Protein AF-A0A415CZ76-F1 (afdb_monomer_lite)

pLDDT: mean 79.86, std 13.79, range [45.12, 97.56]

Foldseek 3Di:
DDPDDDDDDDDDDDDPVVVVVLVVVCVVVVDDSVVSVVCCVPPPDDDQDPDPVRVVVVVVVVVVVVVVVVVVVCVVVVPPCVPCVVPCVVPDDDPVVVVVVVVVVVVVVVVVD

InterPro domains:
  IPR053842 Mobilization protein NikA-like [PF21983] (4-58)

Radius of gyration: 23.42 Å; chains: 1; bounding box: 46×44×60 Å

Secondary structure (DSSP, 8-state):
------PPP------HHHHHHHHHHHHHHT--HHHHHHHHHHSSPP---S-HHHHHHHHHHHHHHHHHHHHHHHHHHSS-HHHHHHHHTTTSPPHHHHHHHHHHHHHHHHHH-

Structure (mmCIF, N/CA/C/O backbone):
data_AF-A0A415CZ76-F1
#
_entry.id   AF-A0A415CZ76-F1
#
loop_
_atom_site.group_PDB
_atom_site.id
_atom_site.type_symbol
_atom_site.label_atom_id
_atom_site.label_alt_id
_atom_site.label_comp_id
_atom_site.label_asym_id
_atom_site.label_entity_id
_atom_site.label_seq_id
_atom_site.pdbx_PDB_ins_code
_atom_site.Cartn_x
_atom_site.Cartn_y
_atom_site.Cartn_z
_atom_site.occupancy
_atom_site.B_iso_or_equiv
_atom_site.auth_seq_id
_atom_site.auth_comp_id
_atom_site.auth_asym_id
_atom_site.auth_atom_id
_atom_site.pdbx_PDB_model_num
ATOM 1 N N . MET A 1 1 ? 15.367 -26.843 20.128 1.00 50.47 1 MET A N 1
ATOM 2 C CA . MET A 1 1 ? 15.100 -25.398 19.946 1.00 50.47 1 MET A CA 1
ATOM 3 C C . MET A 1 1 ? 14.321 -25.228 18.649 1.00 50.47 1 MET A C 1
ATOM 5 O O . MET A 1 1 ? 14.883 -25.470 17.591 1.00 50.47 1 MET A O 1
ATOM 9 N N . SER A 1 2 ? 13.020 -24.932 18.694 1.00 65.94 2 SER A N 1
ATOM 10 C CA . SER A 1 2 ? 12.238 -24.734 17.465 1.00 65.94 2 SER A CA 1
ATOM 11 C C . SER A 1 2 ? 12.610 -23.393 16.823 1.00 65.94 2 SER A C 1
ATOM 13 O O . SER A 1 2 ? 12.460 -22.364 17.484 1.00 65.94 2 SER A O 1
ATOM 15 N N . ASN A 1 3 ? 13.031 -23.391 15.554 1.00 66.38 3 ASN A N 1
ATOM 16 C CA . ASN A 1 3 ? 13.295 -22.202 14.721 1.00 66.38 3 ASN A CA 1
ATOM 17 C C . ASN A 1 3 ? 12.002 -21.429 14.376 1.00 66.38 3 ASN A C 1
ATOM 19 O O . ASN A 1 3 ? 11.665 -21.187 13.215 1.00 66.38 3 ASN A O 1
ATOM 23 N N . ARG A 1 4 ? 11.221 -21.063 15.395 1.00 73.62 4 ARG A N 1
ATOM 24 C CA . ARG A 1 4 ? 9.963 -20.341 15.227 1.00 73.62 4 ARG A CA 1
ATOM 25 C C . ARG A 1 4 ? 10.278 -18.855 15.097 1.00 73.62 4 ARG A C 1
ATOM 27 O O . ARG A 1 4 ? 10.575 -18.186 16.084 1.00 73.62 4 ARG A O 1
ATOM 34 N N . HIS A 1 5 ? 10.224 -18.354 13.869 1.00 76.69 5 HIS A N 1
ATOM 35 C CA . HIS A 1 5 ? 10.387 -16.935 13.583 1.00 76.69 5 HIS A CA 1
ATOM 36 C C . HIS A 1 5 ? 9.244 -16.159 14.250 1.00 76.69 5 HIS A C 1
ATOM 38 O O . HIS A 1 5 ? 8.065 -16.428 14.006 1.00 76.69 5 HIS A O 1
ATOM 44 N N . LYS A 1 6 ? 9.586 -15.235 15.154 1.00 79.06 6 LYS A N 1
ATOM 45 C CA . LYS A 1 6 ? 8.606 -14.388 15.842 1.00 79.06 6 LYS A CA 1
ATOM 46 C C . LYS A 1 6 ? 8.276 -13.193 14.952 1.00 79.06 6 LYS A C 1
ATOM 48 O O . LYS A 1 6 ? 9.078 -12.271 14.833 1.00 79.06 6 LYS A O 1
ATOM 53 N N . ASN A 1 7 ? 7.089 -13.202 14.356 1.00 83.88 7 ASN A N 1
ATOM 54 C CA . ASN A 1 7 ? 6.583 -12.048 13.617 1.00 83.88 7 ASN A CA 1
ATOM 55 C C . ASN A 1 7 ? 6.158 -10.939 14.591 1.00 83.88 7 ASN A C 1
ATOM 57 O O . ASN A 1 7 ? 5.629 -11.219 15.669 1.00 83.88 7 ASN A O 1
ATOM 61 N N . LYS A 1 8 ? 6.393 -9.678 14.214 1.00 87.81 8 LYS A N 1
ATOM 62 C CA . LYS A 1 8 ? 5.960 -8.507 14.990 1.00 87.81 8 LYS A CA 1
ATOM 63 C C . LYS A 1 8 ? 4.466 -8.242 14.774 1.00 87.81 8 LYS A C 1
ATOM 65 O O . LYS A 1 8 ? 3.961 -8.426 13.670 1.00 87.81 8 LYS A O 1
ATOM 70 N N . THR A 1 9 ? 3.786 -7.757 15.811 1.00 89.12 9 THR A N 1
ATOM 71 C CA . THR A 1 9 ? 2.380 -7.330 15.741 1.00 89.12 9 THR A CA 1
ATOM 72 C C . THR A 1 9 ? 2.294 -5.836 15.449 1.00 89.12 9 THR A C 1
ATOM 74 O O . THR A 1 9 ? 2.977 -5.041 16.092 1.00 89.12 9 THR A O 1
ATOM 77 N N . ILE A 1 10 ? 1.418 -5.454 14.518 1.00 87.56 10 ILE A N 1
ATOM 78 C CA . ILE A 1 10 ? 1.043 -4.061 14.247 1.00 87.56 10 ILE A CA 1
ATOM 79 C C . ILE A 1 10 ? -0.401 -3.876 14.716 1.00 87.56 10 ILE A C 1
ATOM 81 O O . ILE A 1 10 ? -1.258 -4.710 14.427 1.00 87.56 10 ILE A O 1
ATOM 85 N N . SER A 1 11 ? -0.668 -2.804 15.460 1.00 90.44 11 SER A N 1
ATOM 86 C CA . SER A 1 11 ? -2.003 -2.487 15.975 1.00 90.44 11 SER A CA 1
ATOM 87 C C . SER A 1 11 ? -2.324 -1.016 15.744 1.00 90.44 11 SER A C 1
ATOM 89 O O . SER A 1 11 ? -1.441 -0.166 15.846 1.00 90.44 11 SER A O 1
ATOM 91 N N . PHE A 1 12 ? -3.585 -0.730 15.433 1.00 89.94 12 PHE A N 1
ATOM 92 C CA . PHE A 1 12 ? -4.085 0.616 15.168 1.00 89.94 12 PHE A CA 1
ATOM 93 C C . PHE A 1 12 ? -5.201 0.948 16.155 1.00 89.94 12 PHE A C 1
ATOM 95 O O . PHE A 1 12 ? -5.992 0.075 16.520 1.00 89.94 12 PHE A O 1
ATOM 102 N N . ARG A 1 13 ? -5.278 2.214 16.571 1.00 95.56 13 ARG A N 1
ATOM 103 C CA . ARG A 1 13 ? -6.443 2.753 17.278 1.00 95.56 13 ARG A CA 1
ATOM 104 C C . ARG A 1 13 ? -7.360 3.371 16.237 1.00 95.56 13 ARG A C 1
ATOM 106 O O . ARG A 1 13 ? -6.894 4.178 15.443 1.00 95.56 13 ARG A O 1
ATOM 113 N N . ILE A 1 14 ? -8.623 2.972 16.247 1.00 95.44 14 ILE A N 1
ATOM 114 C CA . ILE A 1 14 ? -9.627 3.438 15.294 1.00 95.44 14 ILE A CA 1
ATOM 115 C C . ILE A 1 14 ? -10.904 3.808 16.037 1.00 95.44 14 ILE A C 1
ATOM 117 O O . ILE A 1 14 ? -11.223 3.237 17.083 1.00 95.44 14 ILE A O 1
ATOM 121 N N . THR A 1 15 ? -11.624 4.765 15.481 1.00 97.56 15 THR A N 1
ATOM 122 C CA . THR A 1 15 ? -12.979 5.135 15.876 1.00 97.56 15 THR A CA 1
ATOM 123 C C . THR A 1 15 ? -13.988 4.085 15.405 1.00 97.56 15 THR A C 1
ATOM 125 O O . THR A 1 15 ? -13.709 3.255 14.536 1.00 97.56 15 THR A O 1
ATOM 128 N N . GLU A 1 16 ? -15.203 4.138 15.947 1.00 96.75 16 GLU A N 1
ATOM 129 C CA . GLU A 1 16 ? -16.277 3.221 15.551 1.00 96.75 16 GLU A CA 1
ATOM 130 C C . GLU A 1 16 ? -16.696 3.402 14.080 1.00 96.75 16 GLU A C 1
ATOM 132 O O . GLU A 1 16 ? -17.007 2.435 13.387 1.00 96.75 16 GLU A O 1
ATOM 137 N N . ALA A 1 17 ? -16.654 4.635 13.565 1.00 95.94 17 ALA A N 1
ATOM 138 C CA . ALA A 1 17 ? -16.954 4.915 12.163 1.00 95.94 17 ALA A CA 1
ATOM 139 C C . ALA A 1 17 ? -15.916 4.281 11.220 1.00 95.94 17 ALA A C 1
ATOM 141 O O . ALA A 1 17 ? -16.281 3.604 10.257 1.00 95.94 17 ALA A O 1
ATOM 142 N N . GLU A 1 18 ? -14.626 4.442 11.525 1.00 93.75 18 GLU A N 1
ATOM 143 C CA . GLU A 1 18 ? -13.533 3.811 10.772 1.00 93.75 18 GLU A CA 1
ATOM 144 C C . GLU A 1 18 ? -13.627 2.287 10.836 1.00 93.75 18 GLU A C 1
ATOM 146 O O . GLU A 1 18 ? -13.448 1.609 9.821 1.00 93.75 18 GLU A O 1
ATOM 151 N N . ARG A 1 19 ? -13.976 1.737 12.005 1.00 95.12 19 ARG A N 1
ATOM 152 C CA . ARG A 1 19 ? -14.191 0.299 12.173 1.00 95.12 19 ARG A CA 1
ATOM 153 C C . ARG A 1 19 ? -15.262 -0.228 11.223 1.00 95.12 19 ARG A C 1
ATOM 155 O O . ARG A 1 19 ? -14.992 -1.190 10.504 1.00 95.12 19 ARG A O 1
ATOM 162 N N . LYS A 1 20 ? -16.432 0.413 11.176 1.00 95.50 20 LYS A N 1
ATOM 163 C CA . LYS A 1 20 ? -17.532 0.016 10.279 1.00 95.50 20 LYS A CA 1
ATOM 164 C C . LYS A 1 20 ? -17.111 0.042 8.811 1.00 95.50 20 LYS A C 1
ATOM 166 O O . LYS A 1 20 ? -17.408 -0.893 8.071 1.00 95.50 20 LYS A O 1
ATOM 171 N N . GLN A 1 21 ? -16.374 1.071 8.391 1.00 93.38 21 GLN A N 1
ATOM 172 C CA . GLN A 1 21 ? -15.860 1.159 7.021 1.00 93.38 21 GLN A CA 1
ATOM 173 C C . GLN A 1 21 ? -14.857 0.043 6.699 1.00 93.38 21 GLN A C 1
ATOM 175 O O . GLN A 1 21 ? -14.910 -0.545 5.618 1.00 93.38 21 GLN A O 1
ATOM 180 N N . ILE A 1 22 ? -13.946 -0.267 7.625 1.00 93.00 22 ILE A N 1
ATOM 181 C CA . ILE A 1 22 ? -12.971 -1.351 7.461 1.00 93.00 22 ILE A CA 1
ATOM 182 C C . ILE A 1 22 ? -13.683 -2.705 7.361 1.00 93.00 22 ILE A C 1
ATOM 184 O O . ILE A 1 22 ? -13.355 -3.500 6.484 1.00 93.00 22 ILE A O 1
ATOM 188 N N . GLU A 1 23 ? -14.666 -2.969 8.223 1.00 93.31 23 GLU A N 1
ATOM 189 C CA . GLU A 1 23 ? -15.427 -4.225 8.214 1.00 93.31 23 GLU A CA 1
ATOM 190 C C . GLU A 1 23 ? -16.231 -4.403 6.918 1.00 93.31 23 GLU A C 1
ATOM 192 O O . GLU A 1 23 ? -16.188 -5.485 6.329 1.00 93.31 23 GLU A O 1
ATOM 197 N N . ALA A 1 24 ? -16.856 -3.338 6.405 1.00 93.94 24 ALA A N 1
ATOM 198 C CA . ALA A 1 24 ? -17.533 -3.364 5.107 1.00 93.94 24 ALA A CA 1
ATOM 199 C C . ALA A 1 24 ? -16.569 -3.685 3.951 1.00 93.94 24 ALA A C 1
ATOM 201 O O . ALA A 1 24 ? -16.895 -4.482 3.071 1.00 93.94 24 ALA A O 1
ATOM 202 N N . ARG A 1 25 ? -15.358 -3.116 3.968 1.00 91.50 25 ARG A N 1
ATOM 203 C CA . ARG A 1 25 ? -14.337 -3.393 2.946 1.00 91.50 25 ARG A CA 1
ATOM 204 C C . ARG A 1 25 ? -13.789 -4.816 3.021 1.00 91.50 25 ARG A C 1
ATOM 206 O O . ARG A 1 25 ? -13.610 -5.442 1.981 1.00 91.50 25 ARG A O 1
ATOM 213 N N . ILE A 1 26 ? -13.562 -5.343 4.227 1.00 93.75 26 ILE A N 1
ATOM 214 C CA . ILE A 1 26 ? -13.159 -6.745 4.416 1.00 93.75 26 ILE A CA 1
ATOM 215 C C . ILE A 1 26 ? -14.227 -7.667 3.823 1.00 93.75 26 ILE A C 1
ATOM 217 O O . ILE A 1 26 ? -13.891 -8.555 3.042 1.00 93.75 26 ILE A O 1
ATOM 221 N N . LEU A 1 27 ? -15.502 -7.419 4.136 1.00 92.19 27 LEU A N 1
ATOM 222 C CA . LEU A 1 27 ? -16.615 -8.208 3.614 1.00 92.19 27 LEU A CA 1
ATOM 223 C C . LEU A 1 27 ? -16.682 -8.152 2.081 1.00 92.19 27 LEU A C 1
ATOM 225 O O . LEU A 1 27 ? -16.729 -9.197 1.439 1.00 92.19 27 LEU A O 1
ATOM 229 N N . ALA A 1 28 ? -16.601 -6.955 1.495 1.00 92.00 28 ALA A N 1
ATOM 230 C CA . ALA A 1 28 ? -16.615 -6.774 0.043 1.00 92.00 28 ALA A CA 1
ATOM 231 C C . ALA A 1 28 ? -15.423 -7.448 -0.662 1.00 92.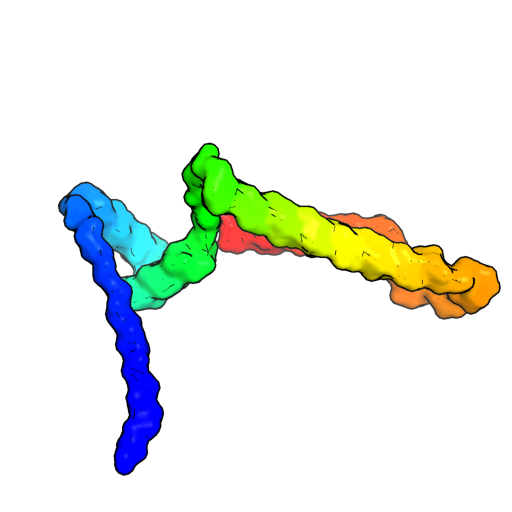00 28 ALA A C 1
ATOM 233 O O . ALA A 1 28 ? -15.564 -7.936 -1.778 1.00 92.00 28 ALA A O 1
ATOM 234 N N . SER A 1 29 ? -14.256 -7.502 -0.011 1.00 90.62 29 SER A N 1
ATOM 235 C CA . SER A 1 29 ? -13.055 -8.135 -0.572 1.00 90.62 29 SER A CA 1
ATOM 236 C C . SER A 1 29 ? -13.111 -9.667 -0.617 1.00 90.62 29 SER A C 1
ATOM 238 O O . SER A 1 29 ? -12.295 -10.279 -1.302 1.00 90.62 29 SER A O 1
ATOM 240 N N . GLY A 1 30 ? -13.997 -10.298 0.165 1.00 92.38 30 GLY A N 1
ATOM 241 C CA . GLY A 1 30 ? -14.040 -11.757 0.325 1.00 92.38 30 GLY A CA 1
ATOM 242 C C . GLY A 1 30 ? -12.803 -12.368 1.004 1.00 92.38 30 GLY A C 1
ATOM 243 O O . GLY A 1 30 ? -12.643 -13.587 1.015 1.00 92.38 30 GLY A O 1
ATOM 244 N N . MET A 1 31 ? -11.907 -11.551 1.565 1.00 93.50 31 MET A N 1
ATOM 245 C CA . MET A 1 31 ? -10.664 -12.007 2.186 1.00 93.50 31 MET A CA 1
ATOM 246 C C . MET A 1 31 ? -10.812 -12.281 3.679 1.00 93.50 31 MET A C 1
ATOM 248 O O . MET A 1 31 ? -11.599 -11.651 4.387 1.00 93.50 31 MET A O 1
ATOM 252 N N . MET A 1 32 ? -9.939 -13.144 4.206 1.00 94.50 32 MET A N 1
ATOM 253 C CA . MET A 1 32 ? -9.732 -13.212 5.649 1.00 94.50 32 MET A CA 1
ATOM 254 C C . MET A 1 32 ? -9.207 -11.868 6.164 1.00 94.50 32 MET A C 1
ATOM 256 O O . MET A 1 32 ? -8.303 -11.272 5.580 1.00 94.50 32 MET A O 1
ATOM 260 N N . LYS A 1 33 ? -9.708 -11.433 7.324 1.00 93.69 33 LYS A N 1
ATOM 261 C CA . LYS A 1 33 ? -9.355 -10.151 7.957 1.00 93.69 33 LYS A CA 1
ATOM 262 C C . LYS A 1 33 ? -7.840 -9.910 8.042 1.00 93.69 33 LYS A C 1
ATOM 264 O O . LYS A 1 33 ? -7.386 -8.805 7.765 1.00 93.69 33 LYS A O 1
ATOM 269 N N . LYS A 1 34 ? -7.049 -10.946 8.365 1.00 92.44 34 LYS A N 1
ATOM 27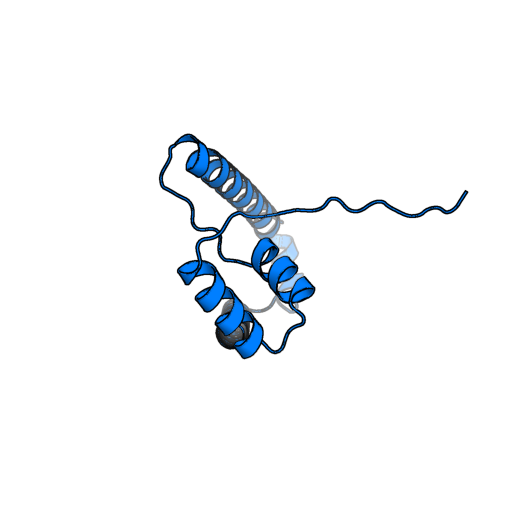0 C CA . LYS A 1 34 ? -5.578 -10.844 8.421 1.00 92.44 34 LYS A CA 1
ATOM 271 C C . LYS A 1 34 ? -4.976 -10.491 7.052 1.00 92.44 34 LYS A C 1
ATOM 273 O O . LYS A 1 34 ? -4.115 -9.622 6.972 1.00 92.44 34 LYS A O 1
ATOM 278 N N . ASP A 1 35 ? -5.444 -11.151 5.994 1.00 92.56 35 ASP A N 1
ATOM 279 C CA . ASP A 1 35 ? -4.875 -11.035 4.652 1.00 92.56 35 ASP A CA 1
ATOM 280 C C . ASP A 1 35 ? -5.297 -9.714 4.028 1.00 92.56 35 ASP A C 1
ATOM 282 O O . ASP A 1 35 ? -4.478 -9.048 3.400 1.00 92.56 35 ASP A O 1
ATOM 286 N N . TYR A 1 36 ? -6.535 -9.288 4.298 1.00 93.94 36 TYR A N 1
ATOM 287 C CA . TYR A 1 36 ? -7.009 -7.960 3.943 1.00 93.94 36 TYR A CA 1
ATOM 288 C C . TYR A 1 36 ? -6.112 -6.871 4.543 1.00 93.94 36 TYR A C 1
ATOM 290 O O . TYR A 1 36 ? -5.667 -5.988 3.814 1.00 93.94 36 TYR A O 1
ATOM 298 N N . PHE A 1 37 ? -5.793 -6.937 5.843 1.00 92.06 37 PHE A N 1
ATOM 299 C CA . PHE A 1 37 ? -4.923 -5.940 6.476 1.00 92.06 37 PHE A CA 1
ATOM 300 C C . PHE A 1 37 ? -3.501 -5.964 5.918 1.00 92.06 37 PHE A C 1
ATOM 302 O O . PHE A 1 37 ? -2.963 -4.909 5.597 1.00 92.06 37 PHE A O 1
ATOM 309 N N . ILE A 1 38 ? -2.907 -7.148 5.747 1.00 91.62 38 ILE A N 1
ATOM 310 C CA . ILE A 1 38 ? -1.551 -7.274 5.196 1.00 91.62 38 ILE A CA 1
ATOM 311 C C . ILE A 1 38 ? -1.497 -6.696 3.777 1.00 91.62 38 ILE A C 1
ATOM 313 O O . ILE A 1 38 ? -0.647 -5.852 3.488 1.00 91.62 38 ILE A O 1
ATOM 317 N N . ARG A 1 39 ? -2.433 -7.090 2.905 1.00 91.69 39 ARG A N 1
ATOM 318 C CA . ARG A 1 39 ? -2.491 -6.597 1.523 1.00 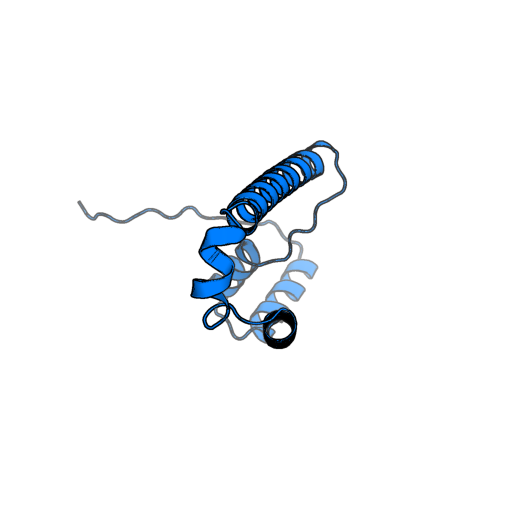91.69 39 ARG A CA 1
ATOM 319 C C . ARG A 1 39 ? -2.791 -5.104 1.461 1.00 91.69 39 ARG A C 1
ATOM 321 O O . ARG A 1 39 ? -2.144 -4.400 0.695 1.00 91.69 39 ARG A O 1
ATOM 328 N N . SER A 1 40 ? -3.700 -4.616 2.302 1.00 88.69 40 SER A N 1
ATOM 329 C CA . SER A 1 40 ? -4.018 -3.187 2.385 1.00 88.69 40 SER A CA 1
ATOM 330 C C . SER A 1 40 ? -2.847 -2.355 2.898 1.00 88.69 40 SER A C 1
ATOM 332 O O . SER A 1 40 ? -2.768 -1.185 2.567 1.00 88.69 40 SER A O 1
ATOM 334 N N . CYS A 1 41 ? -1.932 -2.905 3.699 1.00 86.88 41 CYS A N 1
ATOM 335 C CA . CYS A 1 41 ? -0.744 -2.169 4.136 1.00 86.88 41 CYS A CA 1
ATOM 336 C C . CYS A 1 41 ? 0.380 -2.172 3.089 1.00 86.88 41 CYS A C 1
ATOM 338 O O . CYS A 1 41 ? 1.125 -1.200 3.016 1.00 86.88 41 CYS A O 1
ATOM 340 N N . ILE A 1 42 ? 0.517 -3.242 2.299 1.00 87.50 42 ILE A N 1
ATOM 341 C CA . ILE A 1 42 ? 1.608 -3.386 1.319 1.00 87.50 42 ILE A CA 1
ATOM 342 C C . ILE A 1 42 ? 1.253 -2.747 -0.026 1.00 87.50 42 ILE A C 1
ATOM 344 O O . ILE A 1 42 ? 2.092 -2.087 -0.630 1.00 87.50 42 ILE A O 1
ATOM 348 N N . TYR A 1 43 ? 0.026 -2.954 -0.506 1.00 82.00 43 TYR A N 1
ATOM 349 C CA . TYR A 1 43 ? -0.353 -2.654 -1.889 1.00 82.00 43 TYR A CA 1
ATOM 350 C C . TYR A 1 43 ? -1.251 -1.423 -2.036 1.00 82.00 43 TYR A C 1
ATOM 352 O O . TYR A 1 43 ? -1.710 -1.136 -3.140 1.00 82.00 43 TYR A O 1
ATOM 360 N N . ASN A 1 44 ? -1.527 -0.684 -0.955 1.00 79.69 44 ASN A N 1
ATOM 361 C CA . ASN A 1 44 ? -2.278 0.563 -1.094 1.00 79.69 44 ASN A CA 1
ATOM 362 C C . ASN A 1 44 ? -1.469 1.585 -1.888 1.00 79.69 44 ASN A C 1
ATOM 364 O O . ASN A 1 44 ? -0.255 1.709 -1.705 1.00 79.69 44 ASN A O 1
ATOM 368 N N . ARG A 1 45 ? -2.157 2.402 -2.689 1.00 74.69 45 ARG A N 1
ATOM 369 C CA . ARG A 1 45 ? -1.536 3.604 -3.253 1.00 74.69 45 ARG A CA 1
ATOM 370 C C . ARG A 1 45 ? -1.105 4.511 -2.097 1.00 74.69 45 ARG A C 1
ATOM 372 O O . ARG A 1 45 ? -1.928 4.898 -1.266 1.00 74.69 45 ARG A O 1
ATOM 379 N N . ILE A 1 46 ? 0.187 4.830 -2.031 1.00 69.88 46 ILE A N 1
ATOM 380 C CA . ILE A 1 46 ? 0.732 5.736 -1.017 1.00 69.88 46 ILE A CA 1
ATOM 381 C C . ILE A 1 46 ? 0.196 7.141 -1.300 1.00 69.88 46 ILE A C 1
ATOM 383 O O . ILE A 1 46 ? 0.485 7.724 -2.342 1.00 69.88 46 ILE A O 1
ATOM 387 N N . CYS A 1 47 ? -0.570 7.698 -0.361 1.00 69.75 47 CYS A N 1
ATOM 388 C CA . CYS A 1 47 ? -0.944 9.107 -0.389 1.00 69.75 47 CYS A CA 1
ATOM 389 C C . CYS A 1 47 ? 0.155 9.919 0.305 1.00 69.75 47 CYS A C 1
ATOM 391 O O . CYS A 1 47 ? 0.294 9.879 1.529 1.00 69.75 47 CYS A O 1
ATOM 393 N N . VAL A 1 48 ? 0.971 10.622 -0.482 1.00 69.81 48 VAL A N 1
ATOM 394 C CA . VAL A 1 48 ? 2.034 11.483 0.044 1.00 69.81 48 VAL A CA 1
ATOM 395 C C . VAL A 1 48 ? 1.412 12.798 0.497 1.00 69.81 48 VAL A C 1
ATOM 397 O O . VAL A 1 48 ? 0.928 13.586 -0.312 1.00 69.81 48 VAL A O 1
ATOM 400 N N . VAL A 1 49 ? 1.431 13.050 1.803 1.00 72.56 49 VAL A N 1
ATOM 401 C CA . VAL A 1 49 ? 1.054 14.358 2.348 1.00 72.56 49 VAL A CA 1
ATOM 402 C C . VAL A 1 49 ? 2.178 15.341 2.023 1.00 72.56 49 VAL A C 1
ATOM 404 O O . VAL A 1 49 ? 3.344 15.008 2.221 1.00 72.56 49 VAL A O 1
ATOM 407 N N . GLY A 1 50 ? 1.831 16.532 1.520 1.00 67.75 50 GLY A N 1
ATOM 408 C CA . GLY A 1 50 ? 2.724 17.493 0.854 1.00 67.75 50 GLY A CA 1
ATOM 409 C C . GLY A 1 50 ? 3.826 18.161 1.691 1.00 67.75 50 GLY A C 1
ATOM 410 O O . GLY A 1 50 ? 4.146 19.326 1.474 1.00 67.75 50 GLY A O 1
ATOM 411 N N . LYS A 1 51 ? 4.400 17.462 2.669 1.00 82.44 51 LYS A N 1
ATOM 412 C CA . LYS A 1 51 ? 5.522 17.932 3.477 1.00 82.44 51 LYS A CA 1
ATOM 413 C C . LYS A 1 51 ? 6.834 17.764 2.721 1.00 82.44 51 LYS A C 1
ATOM 415 O O . LYS A 1 51 ? 7.052 16.762 2.035 1.00 82.44 51 LYS A O 1
ATOM 420 N N . LYS A 1 52 ? 7.732 18.731 2.900 1.00 79.19 52 LYS A N 1
ATOM 421 C CA . LYS A 1 52 ? 9.035 18.771 2.231 1.00 79.19 52 LYS A CA 1
ATOM 422 C C . LYS A 1 52 ? 9.847 17.506 2.523 1.00 79.19 52 LYS A C 1
ATOM 424 O O . LYS A 1 52 ? 10.381 16.883 1.613 1.00 79.19 52 LYS A O 1
ATOM 429 N N . GLU A 1 53 ? 9.862 17.071 3.775 1.00 81.56 53 GLU A N 1
ATOM 430 C CA . GLU A 1 53 ? 10.640 15.922 4.248 1.00 81.56 53 GLU A CA 1
ATOM 431 C C . GLU A 1 53 ? 10.144 14.598 3.656 1.00 81.56 53 GLU A C 1
ATOM 433 O O . GLU A 1 53 ? 10.912 13.652 3.527 1.00 81.56 53 GLU A O 1
ATOM 438 N N . THR A 1 54 ? 8.862 14.523 3.292 1.00 76.31 54 THR A N 1
ATOM 439 C CA . THR A 1 54 ? 8.241 13.311 2.741 1.00 76.31 54 THR A CA 1
ATOM 440 C C . THR A 1 54 ? 8.328 13.271 1.215 1.00 76.31 54 THR A C 1
ATOM 442 O O . THR A 1 54 ? 8.517 12.200 0.643 1.00 76.31 54 THR A O 1
ATOM 445 N N . ILE A 1 55 ? 8.237 14.427 0.548 1.00 83.00 55 ILE A N 1
ATOM 446 C CA . ILE A 1 55 ? 8.318 14.521 -0.917 1.00 83.00 55 ILE A CA 1
ATOM 447 C C . ILE A 1 55 ? 9.760 14.378 -1.417 1.00 83.00 55 ILE A C 1
ATOM 449 O O . ILE A 1 55 ? 9.995 13.711 -2.422 1.00 83.00 55 ILE A O 1
ATOM 453 N N . TYR A 1 56 ? 10.733 15.000 -0.745 1.00 84.19 56 TYR A N 1
ATOM 454 C CA . TYR A 1 56 ? 12.108 15.070 -1.253 1.00 84.19 56 TYR A CA 1
ATOM 455 C C . TYR A 1 56 ? 12.774 13.700 -1.458 1.00 84.19 56 TYR A C 1
ATOM 457 O O . TYR A 1 56 ? 13.361 13.510 -2.525 1.00 84.19 56 TYR A O 1
ATOM 465 N N . PRO A 1 57 ? 12.654 12.729 -0.530 1.00 85.62 57 PRO A N 1
ATOM 466 C CA . PRO A 1 57 ? 13.175 11.384 -0.752 1.00 85.62 57 PRO A CA 1
ATOM 467 C C . PRO A 1 57 ? 12.574 10.732 -2.000 1.00 85.62 57 PRO A C 1
ATOM 469 O O . PRO A 1 57 ? 13.300 10.145 -2.795 1.00 85.62 57 PRO 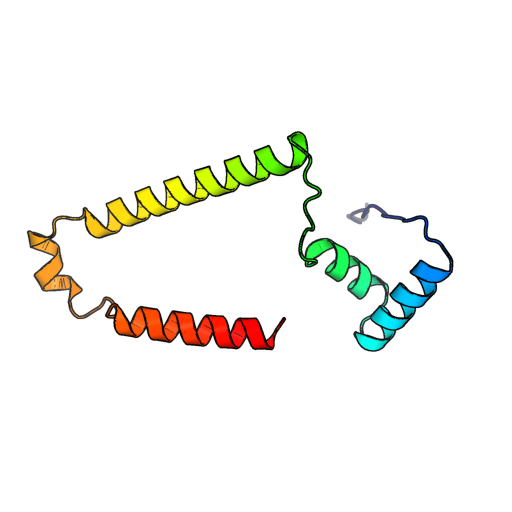A O 1
ATOM 472 N N . LEU A 1 58 ? 11.266 10.903 -2.223 1.00 84.06 58 LEU A N 1
ATOM 473 C CA . LEU A 1 58 ? 10.589 10.348 -3.393 1.00 84.06 58 LEU A CA 1
ATOM 474 C C . LEU A 1 58 ? 11.124 10.960 -4.693 1.00 84.06 58 LEU A C 1
ATOM 476 O O . LEU A 1 58 ? 11.458 10.232 -5.624 1.00 84.06 58 LEU A O 1
ATOM 480 N N . VAL A 1 59 ? 11.256 12.289 -4.741 1.00 86.00 59 VAL A N 1
ATOM 481 C CA . VAL A 1 59 ? 11.809 13.001 -5.906 1.00 86.00 59 VAL A CA 1
ATOM 482 C C . VAL A 1 59 ? 13.242 12.551 -6.193 1.00 86.00 59 VAL A C 1
ATOM 484 O O . VAL A 1 59 ? 13.587 12.306 -7.348 1.00 86.00 59 VAL A O 1
ATOM 487 N N . GLN A 1 60 ? 14.069 12.387 -5.157 1.00 88.56 60 GLN A N 1
ATOM 488 C CA . GLN A 1 60 ? 15.443 11.903 -5.302 1.00 88.56 60 GLN A CA 1
ATOM 489 C C . GLN A 1 60 ? 15.494 10.483 -5.873 1.00 88.56 60 GLN A C 1
ATOM 491 O O . GLN A 1 60 ? 16.256 10.236 -6.807 1.00 88.56 60 GLN A O 1
ATOM 496 N N . THR A 1 61 ? 14.672 9.565 -5.356 1.00 88.88 61 THR A N 1
ATOM 497 C CA . THR A 1 61 ? 14.613 8.184 -5.856 1.00 88.88 61 THR A CA 1
ATOM 498 C C . THR A 1 61 ? 14.153 8.132 -7.311 1.00 88.88 61 THR A C 1
ATOM 500 O O . THR A 1 61 ? 14.766 7.438 -8.120 1.00 88.88 61 THR A O 1
ATOM 503 N N . VAL A 1 62 ? 13.120 8.899 -7.670 1.00 90.19 62 VAL A N 1
ATOM 504 C CA . VAL A 1 62 ? 12.617 8.958 -9.052 1.00 90.19 62 VAL A CA 1
ATOM 505 C C . VAL A 1 62 ? 13.669 9.542 -9.998 1.00 90.19 62 VAL A C 1
ATOM 507 O O . VAL A 1 62 ? 13.876 9.000 -11.081 1.00 90.19 62 VAL A O 1
ATOM 510 N N . ASN A 1 63 ? 14.384 10.593 -9.588 1.00 91.88 63 ASN A N 1
ATOM 511 C CA . ASN A 1 63 ? 15.451 11.179 -10.399 1.00 91.88 63 ASN A CA 1
ATOM 512 C C . ASN A 1 63 ? 16.627 10.209 -10.603 1.00 91.88 63 ASN A C 1
ATOM 514 O O . ASN A 1 63 ? 17.148 10.095 -11.709 1.00 91.88 63 ASN A O 1
ATOM 518 N N . ALA A 1 64 ? 17.023 9.473 -9.561 1.00 92.56 64 ALA A N 1
ATOM 519 C CA . ALA A 1 64 ? 18.068 8.456 -9.673 1.00 92.56 64 ALA A CA 1
ATOM 520 C C . ALA A 1 64 ? 17.674 7.350 -10.665 1.00 92.56 64 ALA A C 1
ATOM 522 O O . ALA A 1 64 ? 18.470 6.977 -11.525 1.00 92.56 64 ALA A O 1
ATOM 523 N N . LEU A 1 65 ? 16.426 6.882 -10.594 1.00 93.75 65 LEU A N 1
ATOM 524 C CA . LEU A 1 65 ? 15.904 5.865 -11.504 1.00 93.75 65 LEU A CA 1
ATOM 525 C C . LEU A 1 65 ? 15.826 6.377 -12.950 1.00 93.75 65 LEU A C 1
ATOM 527 O O . LEU A 1 65 ? 16.195 5.661 -13.877 1.00 93.75 65 LEU A O 1
ATOM 531 N N . TYR A 1 66 ? 15.415 7.632 -13.149 1.00 92.06 66 TYR A N 1
ATOM 532 C CA . TYR A 1 66 ? 15.431 8.279 -14.462 1.00 92.06 66 TYR A CA 1
ATOM 533 C C . TYR A 1 66 ? 16.841 8.314 -15.072 1.00 92.06 66 TYR A C 1
ATOM 535 O O . TYR A 1 66 ? 17.015 7.954 -16.235 1.00 92.06 66 TYR A O 1
ATOM 543 N N . LEU A 1 67 ? 17.856 8.693 -14.288 1.00 92.19 67 LEU A N 1
ATOM 544 C CA . LEU A 1 67 ? 19.244 8.735 -14.757 1.00 92.19 67 LEU A CA 1
ATOM 545 C C . LEU A 1 67 ? 19.769 7.345 -15.143 1.00 92.19 67 LEU A C 1
ATOM 547 O O . LEU A 1 67 ? 20.413 7.217 -16.182 1.00 92.19 67 LEU A O 1
ATOM 551 N N . GLN A 1 68 ? 19.443 6.308 -14.366 1.00 91.75 68 GLN A N 1
ATOM 552 C CA . GLN A 1 68 ? 19.813 4.925 -14.690 1.00 91.75 68 GLN A CA 1
ATOM 553 C C . GLN A 1 68 ? 19.172 4.445 -15.996 1.00 91.75 68 GLN A C 1
ATOM 555 O O . GLN A 1 68 ? 19.844 3.847 -16.834 1.00 91.75 68 GLN A O 1
ATOM 560 N N . LEU A 1 69 ? 17.886 4.735 -16.202 1.00 89.94 69 LEU A N 1
ATOM 561 C CA . LEU A 1 69 ? 17.200 4.392 -17.450 1.00 89.94 69 LEU A CA 1
ATOM 562 C C . LEU A 1 69 ? 17.801 5.126 -18.650 1.00 89.94 69 LEU A C 1
ATOM 564 O O . LEU A 1 69 ? 17.944 4.542 -19.723 1.00 89.94 69 LEU A O 1
ATOM 568 N N . LEU A 1 70 ? 18.182 6.388 -18.466 1.00 87.94 70 LEU A N 1
ATOM 569 C CA . LEU A 1 70 ? 18.817 7.194 -19.504 1.00 87.94 70 LEU A CA 1
ATOM 570 C C . LEU A 1 70 ? 20.207 6.652 -19.869 1.00 87.94 70 LEU A C 1
ATOM 572 O O . LEU A 1 70 ? 20.578 6.637 -21.042 1.00 87.94 70 LEU A O 1
ATOM 576 N N . GLU A 1 71 ? 20.969 6.177 -18.887 1.00 88.38 71 GLU A N 1
ATOM 577 C CA . GLU A 1 71 ? 22.253 5.513 -19.114 1.00 88.38 71 GLU A CA 1
ATOM 578 C C . GLU A 1 71 ? 22.083 4.169 -19.836 1.00 88.38 71 GLU A C 1
ATOM 580 O O . GLU A 1 71 ? 22.768 3.919 -20.827 1.00 88.38 71 GLU A O 1
ATOM 585 N N . MET A 1 72 ? 21.107 3.352 -19.425 1.00 86.88 72 MET A N 1
ATOM 586 C CA . MET A 1 72 ? 20.761 2.114 -20.133 1.00 86.88 72 MET A CA 1
ATOM 587 C C . MET A 1 72 ? 20.359 2.389 -21.583 1.00 86.88 72 MET A C 1
ATOM 589 O O . MET A 1 72 ? 20.842 1.713 -22.488 1.00 86.88 72 MET A O 1
ATOM 593 N N . GLN A 1 73 ? 19.520 3.400 -21.828 1.00 84.38 73 GLN A N 1
ATOM 594 C CA . GLN A 1 73 ? 19.136 3.793 -23.184 1.00 84.38 73 GLN A CA 1
ATOM 595 C C . GLN A 1 73 ? 20.369 4.146 -24.018 1.00 84.38 73 GLN A C 1
ATOM 597 O O . GLN A 1 73 ? 20.505 3.647 -25.131 1.00 84.38 73 GLN A O 1
ATOM 602 N N . LYS A 1 74 ? 21.278 4.965 -23.476 1.00 81.00 74 LYS A N 1
ATOM 603 C CA . LYS A 1 74 ? 22.522 5.329 -24.163 1.00 81.00 74 LYS A CA 1
ATOM 604 C C . LYS A 1 74 ? 23.388 4.113 -24.471 1.00 81.00 74 LYS A C 1
ATOM 606 O O . LYS A 1 74 ? 23.970 4.075 -25.545 1.00 81.00 74 LYS A O 1
ATOM 611 N N . ALA A 1 75 ? 23.451 3.127 -23.579 1.00 77.75 75 ALA A N 1
ATOM 612 C CA . ALA A 1 75 ? 24.167 1.881 -23.839 1.00 77.75 75 ALA A CA 1
ATOM 613 C C . ALA A 1 75 ? 23.522 1.066 -24.978 1.00 77.75 75 ALA A C 1
ATOM 615 O O . ALA A 1 75 ? 24.236 0.511 -25.807 1.00 77.75 75 ALA A O 1
ATOM 616 N N . PHE A 1 76 ? 22.188 1.043 -25.069 1.00 77.25 76 PHE A N 1
ATOM 617 C CA . PHE A 1 76 ? 21.476 0.366 -26.160 1.00 77.25 76 PHE A CA 1
ATOM 618 C C . PHE A 1 76 ? 21.582 1.094 -27.505 1.00 77.25 76 PHE A C 1
ATOM 620 O O . PHE A 1 76 ? 21.675 0.441 -28.539 1.00 77.25 76 PHE A O 1
ATOM 627 N N . THR A 1 77 ? 21.563 2.430 -27.513 1.00 72.31 77 THR A N 1
ATOM 628 C CA . THR A 1 77 ? 21.613 3.231 -28.751 1.00 72.31 77 THR A CA 1
ATOM 629 C C . THR A 1 77 ? 23.026 3.633 -29.169 1.00 72.31 77 THR A C 1
ATOM 631 O O . THR A 1 77 ? 23.214 4.109 -30.281 1.00 72.31 77 THR A O 1
ATOM 634 N N . GLY A 1 78 ? 23.998 3.525 -28.261 1.00 61.50 78 GLY A N 1
ATOM 635 C CA . GLY A 1 78 ? 25.398 3.901 -28.461 1.00 61.50 78 GLY A CA 1
ATOM 636 C C . GLY A 1 78 ? 26.314 2.737 -28.840 1.00 61.50 78 GLY A C 1
ATOM 637 O O . GLY A 1 78 ? 27.503 2.965 -29.026 1.00 61.50 78 GLY A O 1
ATOM 638 N N . ALA A 1 79 ? 25.791 1.510 -28.951 1.00 55.00 79 ALA A N 1
ATOM 639 C CA . ALA A 1 79 ? 26.498 0.431 -29.633 1.00 55.00 79 ALA A CA 1
ATOM 640 C C . ALA A 1 79 ? 26.623 0.793 -31.120 1.00 55.00 79 ALA A C 1
ATOM 642 O O . ALA A 1 79 ? 25.626 1.171 -31.735 1.00 55.00 79 ALA A O 1
ATOM 643 N N . ASP A 1 80 ? 27.843 0.714 -31.659 1.00 56.03 80 ASP A N 1
ATOM 644 C CA . ASP A 1 80 ? 28.209 1.148 -33.009 1.00 56.03 80 ASP A CA 1
ATOM 645 C C . ASP A 1 80 ? 27.159 0.750 -34.056 1.00 56.03 80 ASP A C 1
ATOM 647 O O . ASP A 1 80 ? 27.033 -0.408 -34.470 1.00 56.03 80 ASP A O 1
ATOM 651 N N . VAL A 1 81 ? 26.408 1.761 -34.494 1.00 56.03 81 VAL A N 1
ATOM 652 C CA . VAL A 1 81 ? 25.309 1.665 -35.462 1.00 56.03 81 VAL A CA 1
ATOM 653 C C . VAL A 1 81 ? 25.781 1.010 -36.772 1.00 56.03 81 VAL A C 1
ATOM 655 O O . VAL A 1 81 ? 25.005 0.317 -37.423 1.00 56.03 81 VAL A O 1
ATOM 658 N N . ASP A 1 82 ? 27.073 1.097 -37.098 1.00 53.53 82 ASP A N 1
ATOM 659 C CA . ASP A 1 82 ? 27.642 0.542 -38.331 1.00 53.53 82 ASP A CA 1
ATOM 660 C C . ASP A 1 82 ? 27.896 -0.979 -38.303 1.00 53.53 82 ASP A C 1
ATOM 662 O O . ASP A 1 82 ? 27.983 -1.594 -39.365 1.00 53.53 82 ASP A O 1
ATOM 666 N N . THR A 1 83 ? 27.971 -1.629 -37.132 1.00 53.53 83 THR A N 1
ATOM 667 C CA . THR A 1 83 ? 28.141 -3.103 -37.045 1.00 53.53 83 THR A CA 1
ATOM 668 C C . THR A 1 83 ? 26.864 -3.849 -36.651 1.00 53.53 83 THR A C 1
ATOM 670 O O . THR A 1 83 ? 26.737 -5.044 -36.921 1.00 53.53 83 THR A O 1
ATOM 673 N N . VAL A 1 84 ? 25.887 -3.151 -36.070 1.00 53.66 84 VAL A N 1
ATOM 674 C CA . VAL A 1 84 ? 24.653 -3.731 -35.515 1.00 53.66 84 VAL A CA 1
ATOM 675 C C . VAL A 1 84 ? 23.470 -3.702 -36.493 1.00 53.66 84 VAL A C 1
ATOM 677 O O . VAL A 1 84 ? 22.672 -4.643 -36.509 1.00 53.66 84 VAL A O 1
ATOM 680 N N . VAL A 1 85 ? 23.355 -2.676 -37.345 1.00 54.56 85 VAL A N 1
ATOM 681 C CA . VAL A 1 85 ? 22.191 -2.489 -38.240 1.00 54.56 85 VAL A CA 1
ATOM 682 C C . VAL A 1 85 ? 21.990 -3.665 -39.206 1.00 54.56 85 VAL A C 1
ATOM 684 O O . VAL A 1 85 ? 20.851 -4.050 -39.478 1.00 54.56 85 VAL A O 1
ATOM 687 N N . THR A 1 86 ? 23.072 -4.313 -39.640 1.00 54.09 86 THR A N 1
ATOM 688 C CA . THR A 1 86 ? 23.014 -5.478 -40.540 1.00 54.09 86 THR A CA 1
ATOM 689 C C . THR A 1 86 ? 22.643 -6.783 -39.820 1.00 54.09 86 THR A C 1
ATOM 691 O O . THR A 1 86 ? 22.158 -7.706 -40.463 1.00 54.09 86 THR A O 1
ATOM 694 N N . ALA A 1 87 ? 22.844 -6.878 -38.500 1.00 53.75 87 ALA A N 1
ATOM 695 C CA . ALA A 1 87 ? 22.627 -8.110 -37.729 1.00 53.75 87 ALA A CA 1
ATOM 696 C C . ALA A 1 87 ? 21.353 -8.097 -36.858 1.00 53.75 87 ALA A C 1
ATOM 698 O O . ALA A 1 87 ? 20.851 -9.160 -36.501 1.00 53.75 87 ALA A O 1
ATOM 699 N N . ILE A 1 88 ? 20.828 -6.919 -36.496 1.00 55.62 88 ILE A N 1
ATOM 700 C CA . ILE A 1 88 ? 19.775 -6.778 -35.468 1.00 55.62 88 ILE A CA 1
ATOM 701 C C . ILE A 1 88 ? 18.395 -6.405 -36.042 1.00 55.62 88 ILE A C 1
ATOM 703 O O . ILE A 1 88 ? 17.382 -6.611 -35.369 1.00 55.62 88 ILE A O 1
ATOM 707 N N . SER A 1 89 ? 18.316 -5.952 -37.298 1.00 53.50 89 SER A N 1
ATOM 708 C CA . SER A 1 89 ? 17.047 -5.553 -37.939 1.00 53.50 89 SER A CA 1
ATOM 709 C C . SER A 1 89 ? 15.960 -6.644 -37.929 1.00 53.50 89 SER A C 1
ATOM 711 O O . SER A 1 89 ? 14.780 -6.310 -37.921 1.00 53.50 89 SER A O 1
ATOM 713 N N . ASP A 1 90 ? 16.338 -7.923 -37.827 1.00 53.09 90 ASP A N 1
ATOM 714 C CA . ASP A 1 90 ? 15.392 -9.047 -37.811 1.00 53.09 90 ASP A CA 1
ATOM 715 C C . ASP A 1 90 ? 14.961 -9.508 -36.402 1.00 53.09 90 ASP A C 1
ATOM 717 O O . ASP A 1 90 ? 14.126 -10.404 -36.284 1.00 53.09 90 ASP A O 1
ATOM 721 N N . THR A 1 91 ? 15.504 -8.938 -35.315 1.00 58.59 91 THR A N 1
ATOM 722 C CA . THR A 1 91 ? 15.267 -9.463 -33.946 1.00 58.59 91 THR A CA 1
ATOM 723 C C . THR A 1 91 ? 14.725 -8.463 -32.928 1.00 58.59 91 THR A C 1
ATOM 725 O O . THR A 1 91 ? 14.163 -8.891 -31.917 1.00 58.59 91 THR A O 1
ATOM 728 N N . LEU A 1 92 ? 14.825 -7.151 -33.165 1.00 59.88 92 LEU A N 1
ATOM 729 C CA . LEU A 1 92 ? 14.219 -6.155 -32.276 1.00 59.88 92 LEU A CA 1
ATOM 730 C C . LEU A 1 92 ? 12.810 -5.765 -32.752 1.00 59.88 92 LEU A C 1
ATOM 732 O O . LEU A 1 92 ? 12.629 -5.431 -33.924 1.00 59.88 92 LEU A O 1
ATOM 736 N N . PRO A 1 93 ? 11.798 -5.770 -31.862 1.00 64.31 93 PRO A N 1
ATOM 737 C CA . PRO A 1 93 ? 10.444 -5.387 -32.232 1.00 64.31 93 PRO A CA 1
ATOM 738 C C . PRO A 1 93 ? 10.403 -3.916 -32.656 1.00 64.31 93 PRO A C 1
ATOM 740 O O . PRO A 1 93 ? 11.015 -3.050 -32.026 1.00 64.31 93 PRO A O 1
ATOM 743 N N . SER A 1 94 ? 9.653 -3.633 -33.722 1.00 75.12 94 SER A N 1
ATOM 744 C CA . SER A 1 94 ? 9.474 -2.271 -34.221 1.00 75.12 94 SER A CA 1
ATOM 745 C C . SER A 1 94 ? 8.858 -1.361 -33.152 1.00 75.12 94 SER A C 1
ATOM 747 O O . SER A 1 94 ? 8.157 -1.808 -32.239 1.00 75.12 94 SER A O 1
ATOM 749 N N . SER A 1 95 ? 9.071 -0.048 -33.285 1.00 74.38 95 SER A N 1
ATOM 750 C CA . SER A 1 95 ? 8.473 0.952 -32.386 1.00 74.38 95 SER A CA 1
ATOM 751 C C . SER A 1 95 ? 6.947 0.803 -32.267 1.00 74.38 95 SER A C 1
ATOM 753 O O . SER A 1 95 ? 6.378 1.043 -31.204 1.00 74.38 95 SER A O 1
ATOM 755 N N . GLU A 1 96 ? 6.281 0.357 -33.332 1.00 76.75 96 GLU A N 1
ATOM 756 C CA . GLU A 1 96 ? 4.841 0.096 -33.339 1.00 76.75 96 GLU A CA 1
ATOM 757 C C . GLU A 1 96 ? 4.469 -1.146 -32.521 1.00 76.75 96 GLU A C 1
ATOM 759 O O . GLU A 1 96 ? 3.532 -1.089 -31.724 1.00 76.75 96 GLU A O 1
ATOM 764 N N . ALA A 1 97 ? 5.243 -2.231 -32.631 1.00 77.31 97 ALA A N 1
ATOM 765 C CA . ALA A 1 97 ? 5.046 -3.437 -31.827 1.00 77.31 97 ALA A CA 1
ATOM 766 C C . ALA A 1 97 ? 5.230 -3.159 -30.323 1.00 77.31 97 ALA A C 1
ATOM 768 O O . ALA A 1 97 ? 4.464 -3.654 -29.495 1.00 77.31 97 ALA A O 1
ATOM 769 N N . ILE A 1 98 ? 6.191 -2.299 -29.966 1.00 81.44 98 ILE A N 1
ATOM 770 C CA . ILE A 1 98 ? 6.404 -1.864 -28.577 1.00 81.44 98 ILE A CA 1
ATOM 771 C C . ILE A 1 98 ? 5.207 -1.048 -28.063 1.00 81.44 98 ILE A C 1
ATOM 773 O O . ILE A 1 98 ? 4.753 -1.270 -26.940 1.00 81.44 98 ILE A O 1
ATOM 777 N N . LYS A 1 99 ? 4.652 -0.136 -28.874 1.00 79.44 99 LYS A N 1
ATOM 778 C CA . LYS A 1 99 ? 3.455 0.645 -28.503 1.00 79.44 99 LYS A CA 1
ATOM 779 C C . LYS A 1 99 ? 2.219 -0.239 -28.328 1.00 79.44 99 LYS A C 1
ATOM 781 O O . LYS A 1 99 ? 1.433 -0.013 -27.405 1.00 79.44 99 LYS A O 1
ATOM 786 N N . TYR A 1 100 ? 2.058 -1.250 -29.180 1.00 83.38 100 TYR A N 1
ATOM 787 C CA . TYR A 1 100 ? 0.971 -2.221 -29.060 1.00 83.38 100 TYR A CA 1
ATOM 788 C C . TYR A 1 100 ? 1.068 -3.004 -27.744 1.00 83.38 100 TYR A C 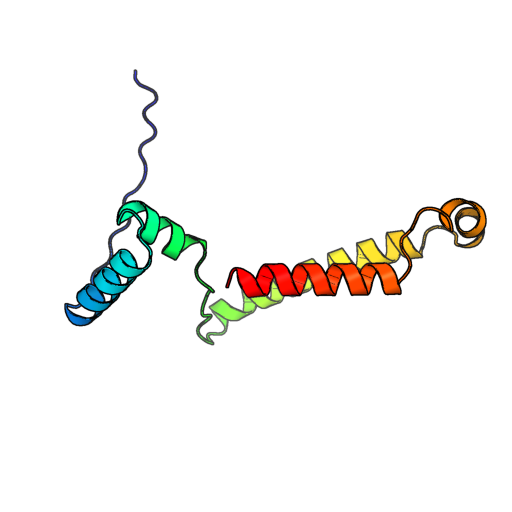1
ATOM 790 O O . TYR A 1 100 ? 0.105 -3.045 -26.979 1.00 83.38 100 TYR A O 1
ATOM 798 N N . LEU A 1 101 ? 2.259 -3.519 -27.4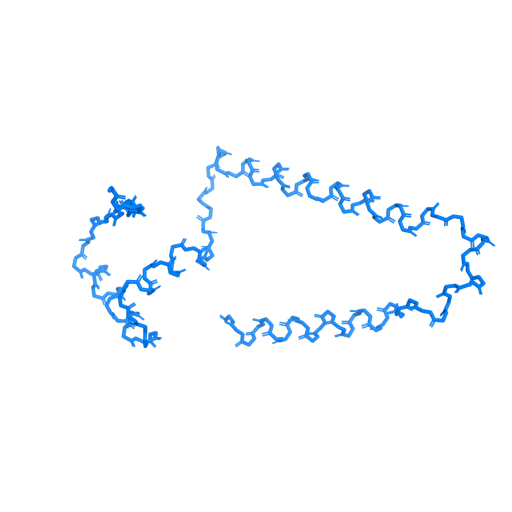19 1.00 83.12 101 LEU A N 1
ATOM 799 C CA . LEU A 1 101 ? 2.516 -4.209 -26.151 1.00 83.12 101 LEU A CA 1
ATOM 800 C C . LEU A 1 101 ? 2.284 -3.307 -24.935 1.00 83.12 101 LEU A C 1
ATOM 802 O O . LEU A 1 101 ? 1.665 -3.736 -23.965 1.00 83.12 101 LEU A O 1
ATOM 806 N N . GLN A 1 102 ? 2.731 -2.048 -24.983 1.00 78.81 102 GLN A N 1
ATOM 807 C CA . GLN A 1 102 ? 2.444 -1.084 -23.916 1.00 78.81 102 GLN A CA 1
ATOM 808 C C . GLN A 1 102 ? 0.938 -0.882 -23.722 1.00 78.81 102 GLN A C 1
ATOM 810 O O . GLN A 1 102 ? 0.471 -0.844 -22.586 1.00 78.81 102 GLN A O 1
ATOM 815 N N . THR A 1 103 ? 0.177 -0.789 -24.812 1.00 88.25 103 THR A N 1
ATOM 816 C CA . THR A 1 103 ? -1.279 -0.604 -24.769 1.00 88.25 103 THR A CA 1
ATOM 817 C C . THR A 1 103 ? -1.982 -1.824 -24.170 1.00 88.25 103 THR A C 1
ATOM 819 O O . THR A 1 103 ? -2.822 -1.665 -23.285 1.00 88.25 103 THR A O 1
ATOM 822 N N . GLU A 1 104 ? -1.602 -3.041 -24.570 1.00 87.56 104 GLU A N 1
ATOM 823 C CA . GLU A 1 104 ? -2.123 -4.273 -23.960 1.00 87.56 104 GLU A CA 1
ATOM 824 C C . GLU A 1 104 ? -1.810 -4.358 -22.466 1.00 87.56 104 GLU A C 1
ATOM 826 O O . GLU A 1 104 ? -2.692 -4.664 -21.661 1.00 87.56 104 GLU A O 1
ATOM 831 N N . TYR A 1 105 ? -0.576 -4.037 -22.077 1.00 84.06 105 TYR A N 1
ATOM 832 C CA . TYR A 1 105 ? -0.169 -4.093 -20.677 1.00 84.06 105 TYR A CA 1
ATOM 833 C C . TYR A 1 105 ? -0.938 -3.074 -19.827 1.00 84.06 105 TYR A C 1
ATOM 835 O O . TYR A 1 105 ? -1.386 -3.391 -18.726 1.00 84.06 105 TYR A O 1
ATOM 843 N N . ILE A 1 106 ? -1.154 -1.864 -20.351 1.00 84.25 106 ILE A N 1
ATOM 844 C CA . ILE A 1 106 ? -1.969 -0.829 -19.699 1.00 84.25 106 ILE A CA 1
ATOM 845 C C . ILE A 1 106 ? -3.424 -1.287 -19.551 1.00 84.25 106 ILE A C 1
ATOM 847 O O . ILE A 1 106 ? -4.003 -1.093 -18.483 1.00 84.25 106 ILE A O 1
ATOM 851 N N . ASN A 1 107 ? -3.997 -1.928 -20.572 1.00 80.31 107 ASN A N 1
ATOM 852 C CA . ASN A 1 107 ? -5.363 -2.455 -20.528 1.00 80.31 107 ASN A CA 1
ATOM 853 C C . ASN A 1 107 ? -5.515 -3.609 -19.526 1.00 80.31 107 ASN A C 1
ATOM 855 O O . ASN A 1 107 ? -6.521 -3.703 -18.825 1.00 80.31 107 ASN A O 1
ATOM 859 N N . MET A 1 108 ? -4.510 -4.480 -19.416 1.00 74.94 108 MET A N 1
ATOM 860 C CA . MET A 1 108 ? -4.513 -5.547 -18.415 1.00 74.94 108 MET A CA 1
ATOM 861 C C . MET A 1 108 ? -4.387 -4.973 -16.998 1.00 74.94 108 MET A C 1
ATOM 863 O O . MET A 1 108 ? -5.091 -5.401 -16.085 1.00 74.94 108 MET A O 1
ATOM 867 N N . LEU A 1 109 ? -3.518 -3.976 -16.808 1.00 63.88 109 LEU A N 1
ATOM 868 C CA . LEU A 1 109 ? -3.362 -3.309 -15.519 1.00 63.88 109 LEU A CA 1
ATOM 869 C C . LEU A 1 109 ? -4.622 -2.538 -15.113 1.00 63.88 109 LEU A C 1
ATOM 871 O O . LEU A 1 109 ? -4.999 -2.590 -13.947 1.00 63.88 109 LEU A O 1
ATOM 875 N N . SER A 1 110 ? -5.297 -1.857 -16.041 1.00 64.88 110 SER A N 1
ATOM 876 C CA . SER A 1 110 ? -6.538 -1.129 -15.744 1.00 64.88 110 SER A CA 1
ATOM 877 C C . SER A 1 110 ? -7.713 -2.050 -15.408 1.00 64.88 110 SER A C 1
ATOM 879 O O . SER A 1 110 ? -8.606 -1.632 -14.686 1.00 64.88 110 SER A O 1
ATOM 881 N N . ALA A 1 111 ? -7.701 -3.306 -15.862 1.00 57.34 111 ALA A N 1
ATOM 882 C CA . ALA A 1 111 ? -8.690 -4.311 -15.469 1.00 57.34 111 ALA A CA 1
ATOM 883 C C . ALA A 1 111 ? -8.478 -4.864 -14.042 1.00 57.34 111 ALA A C 1
ATOM 885 O O . ALA A 1 111 ? -9.386 -5.477 -13.481 1.00 57.34 111 ALA A O 1
ATOM 886 N N . LEU A 1 112 ? -7.287 -4.678 -13.461 1.00 59.41 112 LEU A N 1
ATOM 887 C CA . LEU A 1 112 ? -6.923 -5.172 -12.127 1.00 59.41 112 LEU A CA 1
ATOM 888 C C . LEU A 1 112 ? -7.038 -4.110 -11.015 1.00 59.41 112 LEU A C 1
ATOM 890 O O . LEU A 1 112 ? -6.973 -4.475 -9.838 1.00 59.41 112 LEU A O 1
ATOM 894 N N . PHE A 1 113 ? -7.185 -2.826 -11.363 1.00 45.12 113 PHE A N 1
ATOM 895 C CA . PHE A 1 113 ? -7.258 -1.680 -10.441 1.00 45.12 113 PHE A CA 1
ATOM 896 C C . PHE A 1 113 ? -8.583 -0.925 -10.545 1.00 45.12 113 PHE A C 1
ATOM 898 O O . PHE A 1 113 ? -8.890 -0.203 -9.567 1.00 45.12 113 PHE A O 1
#

Organism: NCBI:txid46228

Sequence (113 aa):
MSNRHKNKTISFRITEAERKQIEARILASGMMKKDYFIRSCIYNRICVVGKKETIYPLVQTVNALYLQLLEMQKAFTGADVDTVVTAISDTLPSSEAIKYLQTEYINMLSALF